Protein AF-A0A9X7FUH5-F1 (afdb_monomer_lite)

InterPro domains:
  IPR002935 Class I-like SAM-dependent O-methyltransferase [PF01596] (14-58)
  IPR029063 S-adenosyl-L-methionine-dependent methyltransferase superfamily [G3DSA:3.40.50.150] (8-61)

Structure (mmCIF, N/CA/C/O backbone):
data_AF-A0A9X7FUH5-F1
#
_entry.id   AF-A0A9X7FUH5-F1
#
loop_
_atom_site.group_PDB
_atom_site.id
_atom_site.type_symbol
_atom_site.label_atom_id
_atom_site.label_alt_id
_atom_site.label_comp_id
_atom_site.label_asym_id
_atom_site.label_entity_id
_atom_site.label_seq_id
_atom_site.pdbx_PDB_ins_code
_atom_site.Cartn_x
_atom_site.Cartn_y
_atom_site.Cartn_z
_atom_site.occupancy
_atom_site.B_iso_or_equiv
_atom_site.auth_seq_id
_atom_site.auth_comp_id
_atom_site.auth_asym_id
_atom_site.auth_atom_id
_atom_site.pdbx_PDB_model_num
ATOM 1 N N . MET A 1 1 ? -4.103 -9.723 3.956 1.00 37.53 1 MET A N 1
ATOM 2 C CA . MET A 1 1 ? -4.581 -10.182 2.633 1.00 37.53 1 MET A CA 1
ATOM 3 C C . MET A 1 1 ? -5.607 -9.160 2.171 1.00 37.53 1 MET A C 1
ATOM 5 O O . MET A 1 1 ? -6.612 -9.009 2.854 1.00 37.53 1 MET A O 1
ATOM 9 N N . ILE A 1 2 ? -5.310 -8.367 1.138 1.00 41.38 2 ILE A N 1
ATOM 10 C CA . ILE A 1 2 ? -6.220 -7.302 0.688 1.00 41.38 2 ILE A CA 1
ATOM 11 C C . ILE A 1 2 ? -7.346 -7.990 -0.094 1.00 41.38 2 ILE A C 1
ATOM 13 O O . ILE A 1 2 ? -7.100 -8.580 -1.140 1.00 41.38 2 ILE A O 1
ATOM 17 N N . SER A 1 3 ? -8.551 -8.023 0.476 1.00 37.53 3 SER A N 1
ATOM 18 C CA . SER A 1 3 ? -9.657 -8.846 -0.030 1.00 37.53 3 SER A CA 1
ATOM 19 C C . SER A 1 3 ? -10.374 -8.176 -1.205 1.00 37.53 3 SER A C 1
ATOM 21 O O . SER A 1 3 ? -11.452 -7.607 -1.039 1.00 37.53 3 SER A O 1
ATOM 23 N N . GLY A 1 4 ? -9.785 -8.271 -2.393 1.00 42.47 4 GLY A N 1
ATOM 24 C CA . GLY A 1 4 ? -10.412 -7.905 -3.661 1.00 42.47 4 GLY A CA 1
ATOM 25 C C . GLY A 1 4 ? -9.632 -8.515 -4.818 1.00 42.47 4 GLY A C 1
ATOM 26 O O . GLY A 1 4 ? -8.465 -8.188 -5.014 1.00 42.47 4 GLY A O 1
ATOM 27 N N . GLU A 1 5 ? -10.246 -9.432 -5.563 1.00 46.53 5 GLU A N 1
ATOM 28 C CA . GLU A 1 5 ? -9.577 -10.083 -6.688 1.00 46.53 5 GLU A CA 1
ATOM 29 C C . GLU A 1 5 ? -9.299 -9.077 -7.821 1.00 46.53 5 GLU A C 1
ATOM 31 O O . GLU A 1 5 ? -10.199 -8.410 -8.325 1.00 46.53 5 GLU A O 1
ATOM 36 N N . THR A 1 6 ? -8.044 -9.038 -8.276 1.00 47.97 6 THR A N 1
ATOM 37 C CA . THR A 1 6 ? -7.582 -8.441 -9.547 1.00 47.97 6 THR A CA 1
ATOM 38 C C . THR A 1 6 ? -7.750 -6.923 -9.763 1.00 47.97 6 THR A C 1
ATOM 40 O O . THR A 1 6 ? -8.660 -6.472 -10.453 1.00 47.97 6 THR A O 1
ATOM 43 N N . GLY A 1 7 ? -6.735 -6.137 -9.373 1.00 46.28 7 GLY A N 1
ATOM 44 C CA . GLY A 1 7 ? -6.458 -4.856 -10.042 1.00 46.28 7 GLY A CA 1
ATOM 45 C C . GLY A 1 7 ? -5.386 -3.983 -9.374 1.00 46.28 7 GLY A C 1
ATOM 46 O O . GLY A 1 7 ? -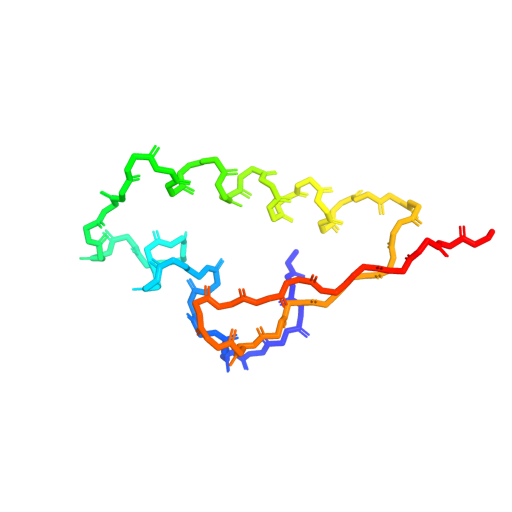5.695 -3.272 -8.431 1.00 46.28 7 GLY A O 1
ATOM 47 N N . VAL A 1 8 ? -4.136 -3.889 -9.849 1.00 53.12 8 VAL A N 1
ATOM 48 C CA . VAL A 1 8 ? -3.493 -4.474 -11.047 1.00 53.12 8 VAL A CA 1
ATOM 49 C C . VAL A 1 8 ? -2.049 -4.873 -10.681 1.00 53.12 8 VAL A C 1
ATOM 51 O O . VAL A 1 8 ? -1.086 -4.178 -11.006 1.00 53.12 8 VAL A O 1
ATOM 54 N N . LYS A 1 9 ? -1.895 -5.979 -9.941 1.00 56.81 9 LYS A N 1
ATOM 55 C CA . LYS A 1 9 ? -0.603 -6.506 -9.437 1.00 56.81 9 LYS A CA 1
ATOM 56 C C . LYS A 1 9 ? 0.204 -5.501 -8.581 1.00 56.81 9 LYS A C 1
ATOM 58 O O . LYS A 1 9 ? 1.420 -5.597 -8.428 1.00 56.81 9 LYS A O 1
ATOM 63 N N . ASP A 1 10 ? -0.542 -4.567 -7.998 1.00 61.03 10 ASP A N 1
ATOM 64 C CA . ASP A 1 10 ? -0.425 -4.121 -6.614 1.00 61.03 10 ASP A CA 1
ATOM 65 C C . ASP A 1 10 ? 0.905 -3.489 -6.131 1.00 61.03 10 ASP A C 1
ATOM 6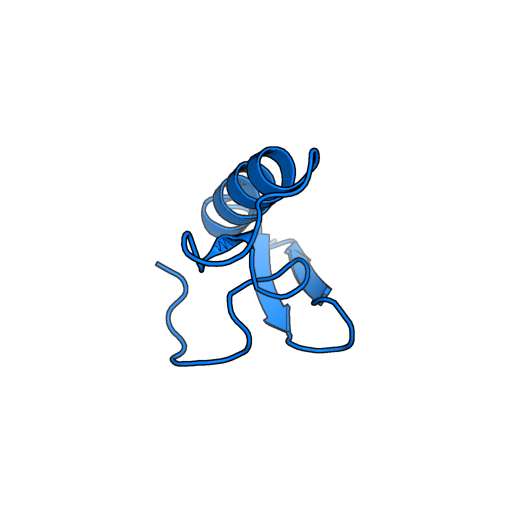7 O O . ASP A 1 10 ? 1.248 -3.620 -4.961 1.00 61.03 10 ASP A O 1
ATOM 71 N N . VAL A 1 11 ? 1.723 -2.739 -6.884 1.00 70.06 11 VAL A N 1
ATOM 72 C CA . VAL A 1 11 ? 1.638 -2.180 -8.251 1.00 70.06 11 VAL A CA 1
ATOM 73 C C . VAL A 1 11 ? 3.071 -1.976 -8.816 1.00 70.06 11 VAL A C 1
ATOM 75 O O . VAL A 1 11 ? 3.793 -2.964 -8.951 1.00 70.06 11 VAL A O 1
ATOM 78 N N . ILE A 1 12 ? 3.524 -0.753 -9.166 1.00 72.25 12 ILE A N 1
ATOM 79 C CA . ILE A 1 12 ? 4.812 -0.470 -9.850 1.00 72.25 12 ILE A CA 1
ATOM 80 C C . ILE A 1 12 ? 4.956 -1.335 -11.112 1.00 72.25 12 ILE A C 1
ATOM 82 O O . ILE A 1 12 ? 5.774 -2.261 -11.178 1.00 72.25 12 ILE A O 1
ATOM 86 N N . GLY A 1 13 ? 4.127 -1.075 -12.121 1.00 74.81 13 GLY A N 1
ATOM 87 C CA . GLY A 1 13 ? 4.039 -1.878 -13.344 1.00 74.81 13 GLY A CA 1
ATOM 88 C C . GLY A 1 13 ? 3.820 -3.374 -13.080 1.00 74.81 13 GLY A C 1
ATOM 89 O O . GLY A 1 13 ? 4.323 -4.199 -13.835 1.00 74.81 13 GLY A O 1
ATOM 90 N N . GLY A 1 14 ? 3.159 -3.715 -11.970 1.00 78.56 14 GLY A N 1
ATOM 91 C CA . GLY A 1 14 ? 2.921 -5.081 -11.500 1.00 78.56 14 GLY A CA 1
ATOM 92 C C . GLY A 1 14 ? 4.076 -5.758 -10.752 1.00 78.56 14 GLY A C 1
ATOM 93 O O . GLY A 1 14 ? 3.888 -6.855 -10.238 1.00 78.56 14 GLY A O 1
ATOM 94 N N . SER A 1 15 ? 5.256 -5.135 -10.647 1.00 79.00 15 SER A N 1
ATOM 95 C CA . SER A 1 15 ? 6.457 -5.757 -10.049 1.00 79.00 15 SER A CA 1
ATOM 96 C C . SER A 1 15 ? 6.366 -6.068 -8.550 1.00 79.00 15 SER A C 1
ATOM 98 O O . SER A 1 15 ? 7.247 -6.742 -8.020 1.00 79.00 15 SER A O 1
ATOM 100 N N . VAL A 1 16 ? 5.350 -5.560 -7.847 1.00 78.44 16 VAL A N 1
ATOM 101 C CA . VAL A 1 16 ? 5.167 -5.796 -6.406 1.00 78.44 16 VAL A CA 1
ATOM 102 C C . VAL A 1 16 ? 4.529 -7.157 -6.130 1.00 78.44 16 VAL A C 1
ATOM 104 O O . VAL A 1 16 ? 5.003 -7.852 -5.232 1.00 78.44 16 VAL A O 1
ATOM 107 N N . ALA A 1 17 ? 3.508 -7.549 -6.901 1.00 79.00 17 ALA A N 1
ATOM 108 C CA . ALA A 1 17 ? 2.859 -8.859 -6.776 1.00 79.00 17 ALA A CA 1
ATOM 109 C C . ALA A 1 17 ? 3.317 -9.887 -7.828 1.00 79.00 17 ALA A C 1
ATOM 111 O O . ALA A 1 17 ? 3.016 -11.069 -7.686 1.00 79.00 17 ALA A O 1
ATOM 112 N N . ASP A 1 18 ? 4.023 -9.464 -8.882 1.00 80.50 18 ASP A N 1
ATOM 113 C CA . ASP A 1 18 ? 4.496 -10.347 -9.951 1.00 80.50 18 ASP A CA 1
ATOM 114 C C . ASP A 1 18 ? 6.019 -10.519 -9.926 1.00 80.50 18 ASP A C 1
ATOM 116 O O . ASP A 1 18 ? 6.772 -9.647 -10.363 1.00 80.50 18 ASP A O 1
ATOM 120 N N . GLU A 1 19 ? 6.480 -11.675 -9.453 1.00 77.56 19 GLU A N 1
ATOM 121 C CA . GLU A 1 19 ? 7.906 -12.022 -9.433 1.00 77.56 19 GLU A CA 1
ATOM 122 C C . GLU A 1 19 ? 8.489 -12.283 -10.833 1.00 77.56 19 GLU A C 1
ATOM 124 O O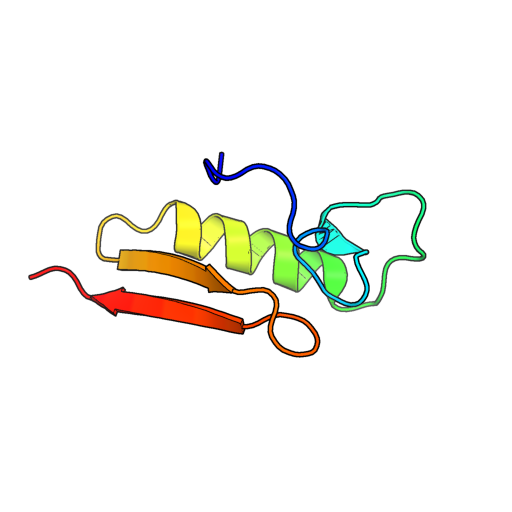 . GLU A 1 19 ? 9.708 -12.232 -11.003 1.00 77.56 19 GLU A O 1
ATOM 129 N N . SER A 1 20 ? 7.646 -12.512 -11.852 1.00 79.88 20 SER A N 1
ATOM 130 C CA . SER A 1 20 ? 8.100 -12.632 -13.246 1.00 79.88 20 SER A CA 1
ATOM 131 C C . SER A 1 20 ? 8.398 -11.270 -13.888 1.00 79.88 20 SER A C 1
ATOM 133 O O . SER A 1 20 ? 9.119 -11.191 -14.888 1.00 79.88 20 SER A O 1
ATOM 135 N N . VAL A 1 21 ? 7.894 -10.177 -13.302 1.00 80.94 21 VAL A N 1
ATOM 136 C CA . VAL A 1 21 ? 8.199 -8.810 -13.730 1.00 80.94 21 VAL A CA 1
ATOM 137 C C . VAL A 1 21 ? 9.513 -8.362 -13.094 1.00 80.94 21 VAL A C 1
ATOM 139 O O . VAL A 1 21 ? 9.732 -8.490 -11.891 1.00 80.94 21 VAL A O 1
ATOM 142 N N . LYS A 1 22 ? 10.397 -7.766 -13.904 1.00 81.06 22 LYS A N 1
ATOM 143 C CA . LYS A 1 22 ? 11.692 -7.246 -13.445 1.00 81.06 22 LYS A CA 1
ATOM 144 C C . LYS A 1 22 ? 11.513 -6.281 -12.266 1.00 81.06 22 LYS A C 1
ATOM 146 O O . LYS A 1 22 ? 11.064 -5.147 -12.449 1.00 81.06 22 LYS A O 1
ATOM 151 N N . GLN A 1 23 ? 11.942 -6.714 -11.080 1.00 81.31 23 GLN A N 1
ATOM 152 C CA . GLN A 1 23 ? 11.925 -5.886 -9.879 1.00 81.31 23 GLN A CA 1
ATOM 153 C C . GLN A 1 23 ? 12.738 -4.602 -10.088 1.00 81.31 23 GLN A C 1
ATOM 155 O O . GLN A 1 23 ? 13.840 -4.602 -10.651 1.00 81.31 23 GLN A O 1
ATOM 160 N N . LYS A 1 24 ? 12.178 -3.485 -9.628 1.00 82.50 24 LYS A N 1
ATOM 161 C CA . LYS A 1 24 ? 12.819 -2.169 -9.637 1.00 82.50 24 LYS A CA 1
ATOM 162 C C . LYS A 1 24 ? 13.433 -1.915 -8.258 1.00 82.50 24 LYS A C 1
ATOM 164 O O . LYS A 1 24 ? 13.003 -2.485 -7.261 1.00 82.50 24 LYS A O 1
ATOM 169 N N . ARG A 1 25 ? 14.391 -0.982 -8.166 1.00 84.44 25 ARG A N 1
ATOM 170 C CA . ARG A 1 25 ? 15.072 -0.615 -6.900 1.00 84.44 25 ARG A CA 1
ATOM 171 C C . ARG A 1 25 ? 14.111 -0.279 -5.741 1.00 84.44 25 ARG A C 1
ATOM 173 O O . ARG A 1 25 ? 14.490 -0.397 -4.583 1.00 84.44 25 ARG A O 1
ATOM 180 N N . TYR A 1 26 ? 12.894 0.159 -6.057 1.00 83.75 26 TYR A N 1
ATOM 181 C CA . TYR A 1 26 ? 11.862 0.585 -5.112 1.00 83.75 26 TYR A CA 1
ATOM 182 C C . TYR A 1 26 ? 10.721 -0.436 -4.913 1.00 83.75 26 TYR A C 1
ATOM 184 O O . TYR A 1 26 ? 9.851 -0.201 -4.078 1.00 83.75 26 TYR A O 1
ATOM 192 N N . THR A 1 27 ? 10.737 -1.588 -5.598 1.00 85.50 27 THR A N 1
ATOM 193 C CA . THR A 1 27 ? 9.721 -2.650 -5.450 1.00 85.50 27 THR A CA 1
ATOM 194 C C . THR A 1 27 ? 9.625 -3.152 -4.002 1.00 85.50 27 THR A C 1
ATOM 196 O O . THR A 1 27 ? 8.536 -3.190 -3.435 1.00 85.50 27 THR A O 1
ATOM 199 N N . GLU A 1 28 ? 10.760 -3.439 -3.358 1.00 85.88 28 GLU A N 1
ATOM 200 C CA . GLU A 1 28 ? 10.808 -3.899 -1.957 1.00 85.88 28 GLU A CA 1
ATOM 201 C C . GLU A 1 28 ? 10.394 -2.826 -0.937 1.00 85.88 28 GLU A C 1
ATOM 203 O O . GLU A 1 28 ? 9.894 -3.144 0.141 1.00 85.88 28 GLU A O 1
ATOM 208 N N . VAL A 1 29 ? 10.565 -1.542 -1.272 1.00 89.38 29 VAL A N 1
ATOM 209 C CA . VAL A 1 29 ? 10.067 -0.434 -0.439 1.00 89.38 29 VAL A CA 1
ATOM 210 C C . VAL A 1 29 ? 8.540 -0.389 -0.498 1.00 89.38 29 VAL A C 1
ATOM 212 O O . VAL A 1 29 ? 7.891 -0.237 0.534 1.00 89.38 29 VAL A O 1
ATOM 215 N N . MET A 1 30 ? 7.963 -0.586 -1.686 1.00 87.94 30 MET A N 1
ATOM 216 C CA . MET A 1 30 ? 6.514 -0.564 -1.884 1.00 87.94 30 MET A CA 1
ATOM 217 C C . MET A 1 30 ? 5.807 -1.776 -1.271 1.00 87.94 30 MET A C 1
ATOM 219 O O . MET A 1 30 ? 4.745 -1.601 -0.681 1.00 87.94 30 MET A O 1
ATOM 223 N N . LYS A 1 31 ? 6.409 -2.977 -1.322 1.00 86.75 31 LYS A N 1
ATOM 224 C CA . LYS A 1 31 ? 5.913 -4.154 -0.578 1.00 86.75 31 LYS A CA 1
ATOM 225 C C . LYS A 1 31 ? 5.723 -3.824 0.903 1.00 86.75 31 LYS A C 1
ATOM 227 O O . LYS A 1 31 ? 4.612 -3.910 1.417 1.00 86.75 31 LYS A O 1
ATOM 232 N N . LYS A 1 32 ? 6.785 -3.335 1.553 1.00 89.69 32 LYS A N 1
ATOM 233 C CA . LYS A 1 32 ? 6.775 -2.972 2.981 1.00 89.69 32 LYS A CA 1
ATOM 234 C C . LYS A 1 32 ? 5.816 -1.826 3.304 1.00 89.69 32 LYS A C 1
ATOM 236 O O . LYS A 1 32 ? 5.222 -1.819 4.375 1.00 89.69 32 LYS A O 1
ATOM 241 N N . PHE A 1 33 ? 5.652 -0.865 2.397 1.00 89.38 33 PHE A N 1
ATOM 242 C CA . PHE A 1 33 ? 4.685 0.225 2.545 1.00 89.38 33 PHE A CA 1
ATOM 243 C C . PHE A 1 33 ? 3.234 -0.278 2.478 1.00 89.38 33 PHE A C 1
ATOM 245 O O . PHE A 1 33 ? 2.423 0.070 3.336 1.00 89.38 33 PHE A O 1
ATOM 252 N N . ASN A 1 34 ? 2.922 -1.151 1.516 1.00 88.88 34 ASN A N 1
ATOM 253 C CA . ASN A 1 34 ? 1.605 -1.776 1.396 1.00 88.88 34 ASN A CA 1
ATOM 254 C C . ASN A 1 34 ? 1.294 -2.664 2.611 1.00 88.88 34 ASN A C 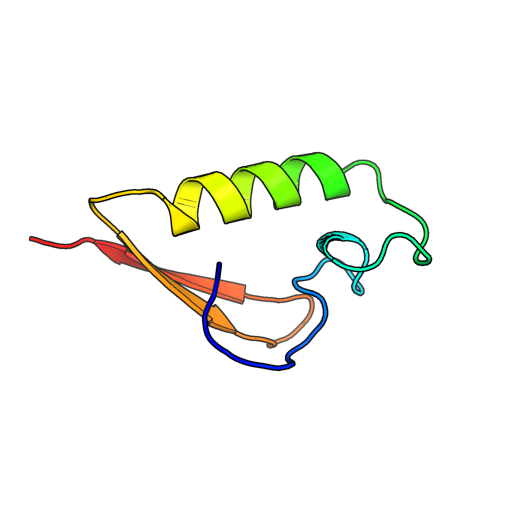1
ATOM 256 O O . ASN A 1 34 ? 0.194 -2.586 3.154 1.00 88.88 34 ASN A O 1
ATOM 260 N N . GLU A 1 35 ? 2.264 -3.453 3.083 1.00 90.06 35 GLU A N 1
ATOM 261 C CA . GLU A 1 35 ? 2.147 -4.235 4.321 1.00 90.06 35 GLU A CA 1
ATOM 262 C C . GLU A 1 35 ? 1.946 -3.348 5.556 1.00 90.06 35 GLU A C 1
ATOM 264 O O . GLU A 1 35 ? 1.095 -3.656 6.387 1.00 90.06 35 GLU A O 1
ATOM 269 N N . MET A 1 36 ? 2.686 -2.243 5.679 1.00 93.19 36 MET A N 1
ATOM 270 C CA . MET A 1 36 ? 2.544 -1.296 6.790 1.00 93.19 36 MET A CA 1
ATOM 271 C C . MET A 1 36 ? 1.127 -0.719 6.843 1.00 93.19 36 MET A C 1
ATOM 273 O O . MET A 1 36 ? 0.484 -0.787 7.886 1.00 93.19 36 MET A O 1
ATOM 277 N N . ILE A 1 37 ? 0.619 -0.199 5.721 1.00 91.25 37 ILE A N 1
ATOM 278 C CA . ILE A 1 37 ? -0.711 0.423 5.666 1.00 91.25 37 ILE A CA 1
ATOM 279 C C . ILE A 1 37 ? -1.826 -0.612 5.845 1.00 91.25 37 ILE A C 1
ATOM 281 O O . ILE A 1 37 ? -2.782 -0.350 6.572 1.00 91.25 37 ILE A O 1
ATOM 285 N N . ALA A 1 38 ? -1.710 -1.795 5.235 1.00 88.62 38 ALA A N 1
ATOM 286 C CA . ALA A 1 38 ? -2.723 -2.845 5.357 1.00 88.62 38 ALA A CA 1
ATOM 287 C C . ALA A 1 38 ? -2.858 -3.407 6.786 1.00 88.62 38 ALA A C 1
ATOM 289 O O . ALA A 1 38 ? -3.891 -3.998 7.103 1.00 88.62 38 ALA A O 1
ATOM 290 N N . ASN A 1 39 ? -1.833 -3.237 7.629 1.00 92.44 39 ASN A N 1
ATOM 291 C CA . ASN A 1 39 ? -1.816 -3.695 9.018 1.00 92.44 39 ASN A CA 1
ATOM 292 C C . ASN A 1 39 ? -1.929 -2.555 10.054 1.00 92.44 39 ASN A C 1
ATOM 294 O O . ASN A 1 39 ? -1.945 -2.850 11.249 1.00 92.44 39 ASN A O 1
ATOM 298 N N . ASP A 1 40 ? -2.010 -1.278 9.652 1.00 93.56 40 ASP A N 1
ATOM 299 C CA . ASP A 1 40 ? -2.129 -0.166 10.606 1.00 93.56 40 ASP A CA 1
ATOM 300 C C . ASP A 1 40 ? -3.538 -0.149 11.239 1.00 93.56 40 ASP A C 1
ATOM 302 O O . ASP A 1 40 ? -4.534 0.090 10.543 1.00 93.56 40 ASP A O 1
ATOM 306 N N . PRO A 1 41 ? -3.671 -0.371 12.563 1.00 95.12 41 PRO A N 1
ATOM 307 C CA . PRO A 1 41 ? -4.977 -0.414 13.209 1.00 95.12 41 PRO A CA 1
ATOM 308 C C . PRO A 1 41 ? -5.727 0.923 13.127 1.00 95.12 41 PRO A C 1
ATOM 310 O O . PRO A 1 41 ? -6.962 0.903 13.154 1.00 95.12 41 PRO A O 1
ATOM 313 N N . HIS A 1 42 ? -5.026 2.051 12.960 1.00 96.19 42 HIS A N 1
ATOM 314 C CA . HIS A 1 42 ? -5.599 3.399 12.880 1.00 96.19 42 HIS A CA 1
ATOM 315 C C . HIS A 1 42 ? -6.054 3.789 11.469 1.00 96.19 42 HIS A C 1
ATOM 317 O O . HIS A 1 42 ? -6.703 4.825 11.315 1.00 96.19 42 HIS A O 1
ATOM 323 N N . LEU A 1 43 ? -5.756 2.989 10.438 1.00 94.06 43 LEU A N 1
ATOM 324 C CA . LEU A 1 43 ? -6.111 3.303 9.053 1.00 94.06 43 LE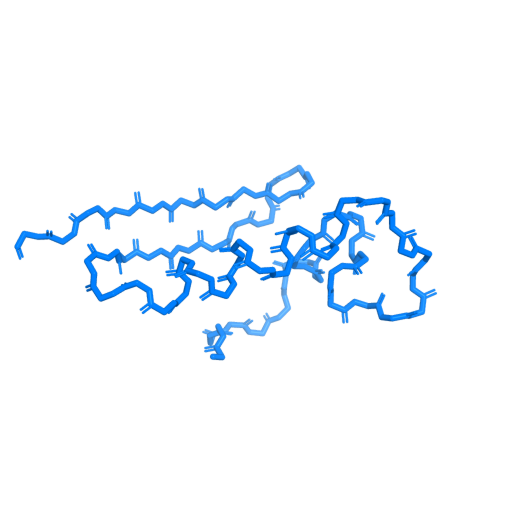U A CA 1
ATOM 325 C C . LEU A 1 43 ? -7.206 2.385 8.503 1.00 94.06 43 LEU A C 1
ATOM 327 O O . LEU A 1 43 ? -7.255 1.184 8.763 1.00 94.06 43 LEU A O 1
ATOM 331 N N . GLU A 1 44 ? -8.110 2.974 7.732 1.00 93.81 44 GLU A N 1
ATOM 332 C CA . GLU A 1 44 ? -9.005 2.295 6.798 1.00 93.81 44 GLU A CA 1
ATOM 333 C C . GLU A 1 44 ? -8.521 2.656 5.387 1.00 93.81 44 GLU A C 1
ATOM 335 O O . GLU A 1 44 ? -8.558 3.829 5.006 1.00 93.81 44 GLU A O 1
ATOM 340 N N . SER A 1 45 ? -8.012 1.677 4.637 1.00 91.56 45 SER A N 1
ATOM 341 C CA . SER A 1 45 ? -7.254 1.932 3.406 1.00 91.56 45 SER A CA 1
ATOM 342 C C . SER A 1 45 ? -7.682 1.046 2.245 1.00 91.56 45 SER A C 1
ATOM 344 O O . SER A 1 45 ? -7.982 -0.133 2.422 1.00 91.56 45 SER A O 1
ATOM 346 N N . VAL A 1 46 ? -7.648 1.617 1.041 1.00 90.62 46 VAL A N 1
ATOM 347 C CA . VAL A 1 46 ? -7.932 0.936 -0.225 1.00 90.62 46 VAL A CA 1
ATOM 348 C C . VAL A 1 46 ? -6.857 1.280 -1.256 1.00 90.62 46 VAL A C 1
ATOM 350 O O . VAL A 1 46 ? -6.478 2.441 -1.417 1.00 90.62 46 VAL A O 1
ATOM 353 N N . LEU A 1 47 ? -6.356 0.264 -1.958 1.00 88.00 47 LEU A N 1
ATOM 354 C CA . LEU A 1 47 ? -5.508 0.441 -3.133 1.00 88.00 47 LEU A CA 1
ATOM 355 C C . LEU A 1 47 ? -6.408 0.522 -4.371 1.00 88.00 47 LEU A C 1
ATOM 357 O O . LEU A 1 47 ? -7.254 -0.344 -4.578 1.00 88.00 47 LEU A O 1
ATOM 361 N N . VAL A 1 48 ? -6.238 1.567 -5.179 1.00 87.81 48 VAL A N 1
ATOM 362 C CA . VAL A 1 48 ? -7.045 1.819 -6.378 1.00 87.81 48 VAL A CA 1
ATOM 363 C C . VAL A 1 48 ? -6.136 1.788 -7.616 1.00 87.81 48 VAL A C 1
ATOM 365 O O . VAL A 1 48 ? -5.117 2.490 -7.631 1.00 87.81 48 VAL A O 1
ATOM 368 N N . PRO A 1 49 ? -6.472 1.027 -8.676 1.00 84.56 49 PRO A N 1
ATOM 369 C CA . PRO A 1 49 ? -5.654 0.915 -9.887 1.00 84.56 49 PRO A CA 1
ATOM 370 C C . PRO A 1 49 ? -5.822 2.120 -10.831 1.00 84.56 49 PRO A C 1
ATOM 372 O O . PRO A 1 49 ? -6.248 1.990 -11.977 1.00 84.56 49 PRO A O 1
ATOM 375 N N . ILE A 1 50 ? -5.484 3.315 -10.345 1.00 85.12 50 ILE A N 1
ATOM 376 C CA . ILE A 1 50 ? -5.394 4.542 -11.145 1.00 85.12 50 ILE A CA 1
ATOM 377 C C . ILE A 1 50 ? -3.910 4.848 -11.380 1.00 85.12 50 ILE A C 1
ATOM 379 O O . ILE A 1 50 ? -3.140 4.969 -10.430 1.00 85.12 50 ILE A O 1
ATOM 383 N N . GLY A 1 51 ? -3.500 4.973 -12.646 1.00 84.56 51 GLY A N 1
ATOM 384 C CA . GLY A 1 51 ? -2.097 5.197 -13.018 1.00 84.56 51 GLY A CA 1
ATOM 385 C C . GLY A 1 51 ? -1.200 4.002 -12.671 1.00 84.56 51 GLY A C 1
ATOM 386 O O . GLY A 1 51 ? -1.566 2.862 -12.937 1.00 84.56 51 GLY A O 1
ATOM 387 N N . ASP A 1 52 ? -0.045 4.256 -12.045 1.00 81.38 52 ASP A N 1
ATOM 388 C CA . ASP A 1 52 ? 0.847 3.211 -11.496 1.00 81.38 52 ASP A CA 1
ATOM 389 C C . ASP A 1 52 ? 0.390 2.717 -10.100 1.00 81.38 52 ASP A C 1
ATOM 391 O O . ASP A 1 52 ? 1.185 2.176 -9.334 1.00 81.38 52 ASP A O 1
ATOM 395 N N . GLY A 1 53 ? -0.894 2.929 -9.774 1.00 86.31 53 GLY A N 1
ATOM 396 C CA . GLY A 1 53 ? -1.556 2.624 -8.505 1.00 86.31 53 GLY A CA 1
ATOM 397 C C . G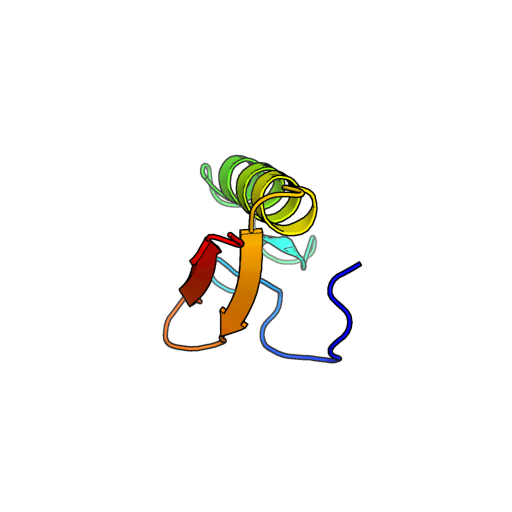LY A 1 53 ? -1.587 3.796 -7.520 1.00 86.31 53 GLY A C 1
ATOM 398 O O . GLY A 1 53 ? -0.636 4.569 -7.407 1.00 86.31 53 GLY A O 1
ATOM 399 N N . MET A 1 54 ? -2.692 3.913 -6.781 1.00 88.31 54 MET A N 1
ATOM 400 C CA . MET A 1 54 ? -2.910 4.968 -5.790 1.00 88.31 54 MET A CA 1
ATOM 401 C C . MET A 1 54 ? -3.569 4.402 -4.529 1.00 88.31 54 MET A C 1
ATOM 403 O O . MET A 1 54 ? -4.674 3.867 -4.587 1.00 88.31 54 MET A O 1
ATOM 407 N N . THR A 1 55 ? -2.911 4.549 -3.380 1.00 90.88 55 THR A N 1
ATOM 408 C CA . THR A 1 55 ? -3.470 4.166 -2.074 1.00 90.88 55 THR A CA 1
ATOM 409 C C . THR A 1 55 ? -4.240 5.336 -1.473 1.00 90.88 55 THR A C 1
ATOM 411 O O . THR A 1 55 ? -3.684 6.420 -1.295 1.00 90.88 55 THR A O 1
ATOM 414 N N . ILE A 1 56 ? -5.506 5.115 -1.124 1.00 91.38 56 ILE A N 1
ATOM 415 C CA . ILE A 1 56 ? -6.333 6.059 -0.368 1.00 91.38 56 ILE A CA 1
ATOM 416 C C . ILE A 1 56 ? -6.454 5.520 1.058 1.00 91.38 56 ILE A C 1
ATOM 418 O O . ILE A 1 56 ? -6.893 4.389 1.254 1.00 91.38 56 ILE A O 1
ATOM 422 N N . SER A 1 57 ? -6.084 6.333 2.048 1.00 93.19 57 SER A N 1
ATOM 423 C CA . SER A 1 57 ? -6.136 5.980 3.471 1.00 93.19 57 SER A CA 1
ATOM 424 C C . SER A 1 57 ? -6.936 7.015 4.250 1.00 93.19 57 SER A C 1
ATOM 426 O O . SER A 1 57 ? -6.724 8.219 4.100 1.00 93.19 57 SER A O 1
ATOM 428 N N . LYS A 1 58 ? -7.825 6.544 5.121 1.00 95.06 58 LYS A N 1
ATOM 429 C CA . LYS A 1 58 ? -8.620 7.349 6.048 1.00 95.06 58 LYS A CA 1
ATOM 430 C C . LYS A 1 58 ? -8.220 7.004 7.477 1.00 95.06 58 LYS A C 1
ATOM 432 O O . LYS A 1 58 ? -8.185 5.836 7.852 1.00 95.06 58 LYS A O 1
ATOM 437 N N . VAL A 1 59 ? -7.952 8.027 8.282 1.00 96.31 59 VAL A N 1
ATOM 438 C CA . VAL A 1 59 ? -7.676 7.863 9.714 1.00 96.31 59 VAL A CA 1
ATOM 439 C C . VAL A 1 59 ? -8.985 7.542 10.441 1.00 96.31 59 VAL A C 1
ATOM 441 O O . VAL A 1 59 ? -9.974 8.271 10.310 1.00 96.31 59 VAL A O 1
ATOM 444 N N . LYS A 1 60 ? -8.998 6.437 11.186 1.00 91.31 60 LYS A N 1
ATOM 445 C CA . LYS A 1 60 ? -10.071 6.062 12.113 1.00 91.31 60 LYS A CA 1
ATOM 446 C C . LYS A 1 60 ? -10.033 6.994 13.331 1.00 91.31 60 LYS A C 1
ATOM 448 O O . LYS A 1 60 ? -8.959 7.410 13.758 1.00 91.31 60 LYS A O 1
ATOM 453 N N . LYS A 1 61 ? -11.210 7.335 13.856 1.00 78.56 61 LYS A N 1
ATOM 454 C CA . LYS A 1 61 ? -11.358 8.053 15.131 1.00 78.56 61 LYS A CA 1
ATOM 455 C C . LYS A 1 61 ? -11.418 7.074 16.295 1.00 78.56 61 LYS A C 1
ATOM 457 O O . LYS A 1 61 ? -11.920 5.956 16.051 1.00 78.56 61 LYS A O 1
#

Secondary structure (DSSP, 8-state):
------SSSSSTTTTTT-TTS---TTHHHHHHHHHHHHH-TTEEEEEE-STT-EEEEEE--

Radius of gyration: 11.82 Å; chains: 1; bounding box: 26×21×29 Å

Foldseek 3Di:
DQPDPPDDCQFQPNVLNDVVDDDDPCSVVSVVVCVCQVPPPQWDWDWDNDDRIDIDIDGHD

pLDDT: mean 79.86, std 15.92, range [37.53, 96.31]

Organism: Bacillus thuringiensis (NCBI:txid1428)

Sequence (61 aa):
MISGETGVKDVIGGSVADESVKQKRYTEVMKKFNEMIANDPHLESVLVPIGDGMTISKVKK